Protein AF-A0A7V4Y0H1-F1 (afdb_monomer_lite)

Sequence (166 aa):
MSNVRSAKETAAEVRKILKATFPKTKFKVTTRRGAVYVEWTDGPTWQQVQRIAGSFSGKRFEAMNDCEYYREMQYKGENVLFLTYVLPQRNYSKKFLENIIKTYSERYRVPALKVKENSSGAYIENPNLLRYGNDWLEHWYIQKANETSMEEESDRAELPEVVREY

pLDDT: mean 83.82, std 14.01, range [32.81, 95.88]

Radius of gyration: 18.62 Å; chains: 1; bounding box: 50×36×50 Å

Structure (mmCIF, N/CA/C/O backbone):
data_AF-A0A7V4Y0H1-F1
#
_entry.id   AF-A0A7V4Y0H1-F1
#
loop_
_atom_site.group_PDB
_atom_site.id
_atom_site.type_symbol
_atom_site.label_atom_id
_atom_site.label_alt_id
_atom_site.label_comp_id
_atom_site.label_asym_id
_atom_site.label_entity_id
_atom_site.label_seq_id
_atom_site.pdbx_PDB_ins_code
_atom_site.Cartn_x
_atom_site.Cartn_y
_atom_site.Cartn_z
_atom_site.occupancy
_atom_site.B_iso_or_equiv
_atom_site.auth_seq_id
_atom_site.auth_comp_id
_atom_site.auth_asym_id
_atom_site.auth_atom_id
_atom_site.pdbx_PDB_model_num
ATOM 1 N N . MET A 1 1 ? -19.215 15.049 24.144 1.00 58.06 1 MET A N 1
ATOM 2 C CA . MET A 1 1 ? -18.256 13.965 24.441 1.00 58.06 1 MET A CA 1
ATOM 3 C C . MET A 1 1 ? -17.994 13.227 23.150 1.00 58.06 1 MET A C 1
ATOM 5 O O . MET A 1 1 ? -18.955 12.927 22.453 1.00 58.06 1 MET A O 1
ATOM 9 N N . SER A 1 2 ? -16.731 12.998 22.822 1.00 73.25 2 SER A N 1
ATOM 10 C CA . SER A 1 2 ? -16.344 12.347 21.571 1.00 73.25 2 SER A CA 1
ATOM 11 C C . SER A 1 2 ? -16.438 10.837 21.718 1.00 73.25 2 SER A C 1
ATOM 13 O O . SER A 1 2 ? -16.038 10.274 22.739 1.00 73.25 2 SER A O 1
ATOM 15 N N . ASN A 1 3 ? -17.006 10.182 20.712 1.00 83.19 3 ASN A N 1
ATOM 16 C CA . ASN A 1 3 ? -17.160 8.739 20.698 1.00 83.19 3 ASN A CA 1
ATOM 17 C C . ASN A 1 3 ? -15.803 8.103 20.366 1.00 83.19 3 ASN A C 1
ATOM 19 O O . ASN A 1 3 ? -15.234 8.341 19.299 1.00 83.19 3 ASN A O 1
ATOM 23 N N . VAL A 1 4 ? -15.243 7.334 21.296 1.00 84.38 4 VAL A N 1
ATOM 24 C CA . VAL A 1 4 ? -13.917 6.731 21.130 1.00 84.38 4 VAL A CA 1
ATOM 25 C C . VAL A 1 4 ? -14.054 5.398 20.410 1.00 84.38 4 VAL A C 1
ATOM 27 O O . VAL A 1 4 ? -14.769 4.511 20.867 1.00 84.38 4 VAL A O 1
ATOM 30 N N . ARG A 1 5 ? -13.326 5.233 19.303 1.00 84.88 5 ARG A N 1
ATOM 31 C CA . ARG A 1 5 ? -13.309 3.980 18.538 1.00 84.88 5 ARG A CA 1
ATOM 32 C C . ARG A 1 5 ? -12.041 3.190 18.797 1.00 84.88 5 ARG A C 1
ATOM 34 O O . ARG A 1 5 ? -10.925 3.707 18.707 1.00 84.88 5 ARG A O 1
ATOM 41 N N . SER A 1 6 ? -12.224 1.904 19.078 1.00 88.06 6 SER A N 1
ATOM 42 C CA . SER A 1 6 ? -11.130 0.945 19.204 1.00 88.06 6 SER A CA 1
ATOM 43 C C . SER A 1 6 ? -10.535 0.593 17.838 1.00 88.06 6 SER A C 1
ATOM 45 O O . SER A 1 6 ? -11.222 0.617 16.818 1.00 88.06 6 SER A O 1
ATOM 47 N N . ALA A 1 7 ? -9.277 0.139 17.811 1.00 87.94 7 ALA A N 1
ATOM 48 C CA . ALA A 1 7 ? -8.628 -0.315 16.575 1.00 87.94 7 ALA A CA 1
ATOM 49 C C . ALA A 1 7 ? -9.420 -1.420 15.844 1.00 87.94 7 ALA A C 1
ATOM 51 O O . ALA A 1 7 ? -9.385 -1.509 14.619 1.00 87.94 7 ALA A O 1
ATOM 52 N N . LYS A 1 8 ? -10.158 -2.261 16.583 1.00 89.25 8 LYS A N 1
ATOM 53 C CA . LYS A 1 8 ? -10.991 -3.327 16.009 1.00 89.25 8 LYS A CA 1
ATOM 54 C C . LYS A 1 8 ? -12.203 -2.767 15.263 1.00 89.25 8 LYS A C 1
ATOM 56 O O . LYS A 1 8 ? -12.514 -3.246 14.175 1.00 89.25 8 LYS A O 1
ATOM 61 N N . GLU A 1 9 ? -12.874 -1.770 15.831 1.00 90.06 9 GLU A N 1
ATOM 62 C CA . GLU A 1 9 ? -13.999 -1.098 15.173 1.00 90.06 9 GLU A CA 1
ATOM 63 C C . GLU A 1 9 ? -13.524 -0.299 13.963 1.00 90.06 9 GLU A C 1
ATOM 65 O O . GLU A 1 9 ? -14.107 -0.424 12.887 1.00 90.06 9 GLU A O 1
ATOM 70 N N . THR A 1 10 ? -12.411 0.431 14.100 1.00 90.06 10 THR A N 1
ATOM 71 C CA . THR A 1 10 ? -11.775 1.141 12.983 1.00 90.06 10 THR A CA 1
ATOM 72 C C . THR A 1 10 ? -11.444 0.183 11.843 1.00 90.06 10 THR A C 1
ATOM 74 O O . THR A 1 10 ? -11.796 0.441 10.696 1.00 90.06 10 THR A O 1
ATOM 77 N N . ALA A 1 11 ? -10.836 -0.970 12.141 1.00 91.94 11 ALA A N 1
ATOM 78 C CA . ALA A 1 11 ? -10.523 -1.987 11.140 1.00 91.94 11 ALA A CA 1
ATOM 79 C C . ALA A 1 11 ? -11.772 -2.521 10.416 1.00 91.94 11 ALA A C 1
ATOM 81 O O . ALA A 1 11 ? -11.717 -2.790 9.214 1.00 91.94 11 ALA A O 1
ATOM 82 N N . ALA A 1 12 ? -12.895 -2.681 11.123 1.00 91.75 12 ALA A N 1
ATOM 83 C CA . ALA A 1 12 ? -14.150 -3.132 10.526 1.00 91.75 12 ALA A CA 1
ATOM 84 C C . ALA A 1 12 ? -14.746 -2.082 9.572 1.00 91.75 12 ALA A C 1
ATOM 86 O O . ALA A 1 12 ? -15.148 -2.430 8.459 1.00 91.75 12 ALA A O 1
ATOM 87 N N . GLU A 1 13 ? -14.754 -0.808 9.973 1.00 90.19 13 GLU A N 1
ATOM 88 C CA . GLU A 1 13 ? -15.229 0.308 9.142 1.00 90.19 13 GLU A CA 1
ATOM 89 C C . GLU A 1 13 ? -14.333 0.509 7.909 1.00 90.19 13 GLU A C 1
ATOM 91 O O . GLU A 1 13 ? -14.836 0.528 6.784 1.00 90.19 13 GLU A O 1
ATOM 96 N N . VAL A 1 14 ? -13.006 0.526 8.088 1.00 91.38 14 VAL A N 1
ATOM 97 C CA . VAL A 1 14 ? -12.031 0.622 6.986 1.00 91.38 14 VAL A CA 1
ATOM 98 C C . VAL A 1 14 ? -12.223 -0.520 5.989 1.00 91.38 14 VAL A C 1
ATOM 100 O O . VAL A 1 14 ? -12.295 -0.289 4.784 1.00 91.38 14 VAL A O 1
ATOM 103 N N . ARG A 1 15 ? -12.377 -1.763 6.468 1.00 93.00 15 ARG A N 1
ATOM 104 C CA . ARG A 1 15 ? -12.626 -2.916 5.592 1.00 93.00 15 ARG A CA 1
ATOM 105 C C . ARG A 1 15 ? -13.919 -2.756 4.789 1.00 93.00 15 ARG A C 1
ATOM 107 O O . ARG A 1 15 ? -13.941 -3.122 3.615 1.00 93.00 15 ARG A O 1
ATOM 114 N N . LYS A 1 16 ? -14.989 -2.247 5.408 1.00 92.12 16 LYS A N 1
ATOM 115 C CA . LYS A 1 16 ? -16.282 -2.037 4.742 1.00 92.12 16 LYS A CA 1
ATOM 116 C C . LYS A 1 16 ? -16.161 -1.008 3.620 1.00 92.12 16 LYS A C 1
ATOM 118 O O . LYS A 1 16 ? -16.623 -1.279 2.515 1.00 92.12 16 LYS A O 1
ATOM 123 N N . ILE A 1 17 ? -15.526 0.129 3.896 1.00 91.44 17 ILE A N 1
ATOM 124 C CA . ILE A 1 17 ? -15.373 1.221 2.928 1.00 91.44 17 ILE A CA 1
ATOM 125 C C . ILE A 1 17 ? -14.467 0.790 1.779 1.00 91.44 17 ILE A C 1
ATOM 127 O O . ILE A 1 17 ? -14.876 0.885 0.629 1.00 91.44 17 ILE A O 1
ATOM 131 N N . LEU A 1 18 ? -13.298 0.210 2.066 1.00 92.06 18 LEU A N 1
ATOM 132 C CA . LEU A 1 18 ? -12.381 -0.245 1.016 1.00 92.06 18 LEU A CA 1
ATOM 133 C C . LEU A 1 18 ? -13.005 -1.310 0.112 1.00 92.06 18 LEU A C 1
ATOM 135 O O . LEU A 1 18 ? -12.792 -1.282 -1.094 1.00 92.06 18 LEU A O 1
ATOM 139 N N . LYS A 1 19 ? -13.814 -2.223 0.666 1.00 91.44 19 LYS A N 1
ATOM 140 C CA . LYS A 1 19 ? -14.542 -3.216 -0.135 1.00 91.44 19 LYS A CA 1
ATOM 141 C C . LYS A 1 19 ? -15.631 -2.582 -1.007 1.00 91.44 19 LYS A C 1
ATOM 143 O O . LYS A 1 19 ? -15.904 -3.102 -2.084 1.00 91.44 19 LYS A O 1
ATOM 148 N N . ALA A 1 20 ? -16.267 -1.507 -0.541 1.00 89.62 20 ALA A N 1
ATOM 149 C CA . ALA A 1 20 ? -17.258 -0.777 -1.325 1.00 89.62 20 ALA A CA 1
ATOM 150 C C . ALA A 1 20 ? -16.600 0.027 -2.457 1.00 89.62 20 ALA A C 1
ATOM 152 O O . ALA A 1 20 ? -17.109 0.016 -3.571 1.00 89.62 20 ALA A O 1
ATOM 153 N N . THR A 1 21 ? -15.461 0.672 -2.187 1.00 89.12 21 THR A N 1
ATOM 154 C CA . THR A 1 21 ? -14.732 1.469 -3.183 1.00 89.12 21 THR A CA 1
ATOM 155 C C . THR A 1 21 ? -13.995 0.603 -4.203 1.00 89.12 21 THR A C 1
ATOM 157 O O . THR A 1 21 ? -14.034 0.898 -5.388 1.00 89.12 21 THR A O 1
ATOM 160 N N . PHE A 1 22 ? -13.356 -0.485 -3.765 1.00 90.75 22 PHE A N 1
ATOM 161 C CA . PHE A 1 22 ? -12.525 -1.349 -4.608 1.00 90.75 22 PHE A CA 1
ATOM 162 C C . PHE A 1 22 ? -13.012 -2.808 -4.532 1.00 90.75 22 PHE A C 1
ATOM 164 O O . PHE A 1 22 ? -12.345 -3.670 -3.947 1.00 90.75 22 PHE A O 1
ATOM 171 N N . PRO A 1 23 ? -14.183 -3.133 -5.112 1.00 88.56 23 PRO A N 1
ATOM 172 C CA . PRO A 1 23 ? -14.828 -4.438 -4.936 1.00 88.56 23 PRO A CA 1
ATOM 173 C C . PRO A 1 23 ? -14.036 -5.613 -5.526 1.00 88.56 23 PRO A C 1
ATOM 175 O O . PRO A 1 23 ? -14.231 -6.756 -5.111 1.00 88.56 23 PRO A O 1
ATOM 178 N N . LYS A 1 24 ? -13.139 -5.349 -6.485 1.00 88.56 24 LYS A N 1
ATOM 179 C CA . LYS A 1 24 ? -12.297 -6.365 -7.137 1.00 88.56 24 LYS A CA 1
ATOM 180 C C . LYS A 1 24 ? -11.006 -6.665 -6.372 1.00 88.56 24 LYS A C 1
ATOM 182 O O . LYS A 1 24 ? -10.371 -7.684 -6.635 1.00 88.56 24 LYS A O 1
ATOM 187 N N . THR A 1 25 ? -10.623 -5.816 -5.420 1.00 91.69 25 THR A N 1
ATOM 188 C CA . THR A 1 25 ? -9.375 -5.956 -4.666 1.00 91.69 25 THR A CA 1
ATOM 189 C C . THR A 1 25 ? -9.633 -6.638 -3.331 1.00 91.69 25 THR A C 1
ATOM 191 O O . THR A 1 25 ? -10.502 -6.252 -2.548 1.00 91.69 25 THR A O 1
ATOM 194 N N . LYS A 1 26 ? -8.837 -7.665 -3.031 1.00 92.56 26 LYS A N 1
ATOM 195 C CA . LYS A 1 26 ? -8.906 -8.363 -1.749 1.00 92.56 26 LYS A CA 1
ATOM 196 C C . LYS A 1 26 ? -8.027 -7.659 -0.717 1.00 92.56 26 LYS A C 1
ATOM 198 O O . LYS A 1 26 ? -6.813 -7.838 -0.709 1.00 92.56 26 LYS A O 1
ATOM 203 N N . PHE A 1 27 ? -8.654 -6.927 0.200 1.00 93.69 27 PHE A N 1
ATOM 204 C CA . PHE A 1 27 ? -7.959 -6.332 1.344 1.00 93.69 27 PHE A CA 1
ATOM 205 C C . PHE A 1 27 ? -7.881 -7.294 2.526 1.00 93.69 27 PHE A C 1
ATOM 207 O O . PHE A 1 27 ? -8.882 -7.862 2.974 1.00 93.69 27 PHE A O 1
ATOM 214 N N . LYS A 1 28 ? -6.686 -7.406 3.094 1.00 94.50 28 LYS A N 1
ATOM 215 C CA . LYS A 1 28 ? -6.415 -8.029 4.382 1.00 94.50 28 LYS A CA 1
ATOM 216 C C . LYS A 1 28 ? -6.228 -6.917 5.412 1.00 94.50 28 LYS A C 1
ATOM 218 O O . LYS A 1 28 ? -5.173 -6.305 5.511 1.00 94.50 28 LYS A O 1
ATOM 223 N N . VAL A 1 29 ? -7.279 -6.662 6.189 1.00 94.94 29 VAL A N 1
ATOM 224 C CA . VAL A 1 29 ? -7.245 -5.671 7.276 1.00 94.94 29 VAL A CA 1
ATOM 225 C C . VAL A 1 29 ? -7.020 -6.394 8.596 1.00 94.94 29 VAL A C 1
ATOM 227 O O . VAL A 1 29 ? -7.876 -7.187 8.997 1.00 94.94 29 VAL A O 1
ATOM 230 N N . THR A 1 30 ? -5.894 -6.148 9.259 1.00 93.38 30 THR A N 1
ATOM 231 C CA . THR A 1 30 ? -5.542 -6.773 10.543 1.00 93.38 30 THR A CA 1
ATOM 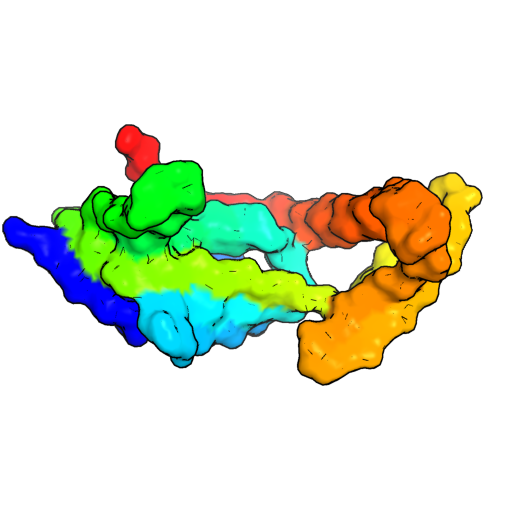232 C C . THR A 1 30 ? -5.213 -5.724 11.594 1.00 93.38 30 THR A C 1
ATOM 234 O O . THR A 1 30 ? -4.892 -4.585 11.270 1.00 93.38 30 THR A O 1
ATOM 237 N N . THR A 1 31 ? -5.311 -6.095 12.868 1.00 92.19 31 THR A N 1
ATOM 238 C CA . THR A 1 31 ? -4.875 -5.248 13.977 1.00 92.19 31 THR A CA 1
ATOM 239 C C . THR A 1 31 ? -3.663 -5.878 14.646 1.00 92.19 31 THR A C 1
ATOM 241 O O . THR A 1 31 ? -3.663 -7.067 14.965 1.00 92.19 31 THR A O 1
ATOM 244 N N . ARG A 1 32 ? -2.607 -5.094 14.867 1.00 88.00 32 ARG A N 1
ATOM 245 C CA . ARG A 1 32 ? -1.392 -5.548 15.556 1.00 88.00 32 ARG A CA 1
ATOM 246 C C . ARG A 1 32 ? -0.830 -4.402 16.384 1.00 88.00 32 ARG A C 1
ATOM 248 O O . ARG A 1 32 ? -0.684 -3.297 15.880 1.00 88.00 32 ARG A O 1
ATOM 255 N N . ARG A 1 33 ? -0.519 -4.670 17.660 1.00 85.56 33 ARG A N 1
ATOM 256 C CA . ARG A 1 33 ? 0.070 -3.687 18.596 1.00 85.56 33 ARG A CA 1
ATOM 257 C C . ARG A 1 33 ? -0.697 -2.349 18.653 1.00 85.56 33 ARG A C 1
ATOM 259 O O . ARG A 1 33 ? -0.093 -1.291 18.728 1.00 85.56 33 ARG A O 1
ATOM 266 N N . GLY A 1 34 ? -2.030 -2.394 18.581 1.00 83.88 34 GLY A N 1
ATOM 267 C CA . GLY A 1 34 ? -2.872 -1.192 18.636 1.00 83.88 34 GLY A CA 1
ATOM 268 C C . GLY A 1 34 ? -2.957 -0.380 17.336 1.00 83.88 34 GLY A C 1
ATOM 269 O O . GLY A 1 34 ? -3.631 0.647 17.331 1.00 83.88 34 GLY A O 1
ATOM 270 N N . ALA A 1 35 ? -2.342 -0.838 16.241 1.00 88.56 35 ALA A N 1
ATOM 271 C CA . ALA A 1 35 ? -2.459 -0.258 14.901 1.00 88.56 35 ALA A CA 1
ATOM 272 C C . ALA A 1 35 ? -3.298 -1.148 13.968 1.00 88.56 35 ALA A C 1
ATOM 274 O O . ALA A 1 35 ? -3.354 -2.371 14.137 1.00 88.56 35 ALA A O 1
ATOM 275 N N . VAL A 1 36 ? -3.931 -0.528 12.976 1.00 93.25 36 VAL A N 1
ATOM 276 C CA . VAL A 1 36 ? -4.660 -1.171 11.880 1.00 93.25 36 VAL A CA 1
ATOM 277 C C . VAL A 1 36 ? -3.751 -1.238 10.655 1.00 93.25 36 VAL A C 1
ATOM 279 O O . VAL A 1 36 ? -3.337 -0.213 10.123 1.00 93.25 36 VAL A O 1
ATOM 282 N N . TYR A 1 37 ? -3.475 -2.445 10.179 1.00 94.12 37 TYR A N 1
ATOM 283 C CA . TYR A 1 37 ? -2.725 -2.699 8.953 1.00 94.12 37 TYR A CA 1
ATOM 284 C C . TYR A 1 37 ? -3.696 -3.047 7.834 1.00 94.12 37 TYR A C 1
ATOM 286 O O . TYR A 1 37 ? -4.552 -3.921 7.999 1.00 94.12 37 TYR A O 1
ATOM 294 N N . VAL A 1 38 ? -3.561 -2.367 6.700 1.00 95.25 38 VAL A N 1
ATOM 295 C CA . VAL A 1 38 ? -4.354 -2.611 5.493 1.00 95.25 38 VAL A CA 1
ATOM 296 C C . VAL A 1 38 ? -3.408 -3.132 4.424 1.00 95.25 38 VAL A C 1
ATOM 298 O O . VAL A 1 38 ? -2.689 -2.357 3.808 1.00 95.25 38 VAL A O 1
ATOM 301 N N . GLU A 1 39 ? -3.400 -4.443 4.213 1.00 94.38 39 GLU A N 1
ATOM 302 C CA . GLU A 1 39 ? -2.541 -5.109 3.232 1.00 94.38 39 GLU A CA 1
ATOM 303 C C . GLU A 1 39 ? -3.355 -5.525 2.001 1.00 94.38 39 GLU A C 1
ATOM 305 O O . GLU A 1 39 ? -4.464 -6.051 2.133 1.00 94.38 39 GLU A O 1
ATOM 310 N N . TRP A 1 40 ? -2.812 -5.334 0.801 1.00 94.62 40 TRP A N 1
ATOM 311 C CA . TRP A 1 40 ? -3.387 -5.869 -0.436 1.00 94.62 40 TRP A CA 1
ATOM 312 C C . TRP A 1 40 ? -2.299 -6.135 -1.480 1.00 94.62 40 TRP A C 1
ATOM 314 O O . TRP A 1 40 ? -1.173 -5.648 -1.357 1.00 94.62 40 TRP A O 1
ATOM 324 N N . THR A 1 41 ? -2.641 -6.933 -2.490 1.00 93.06 41 THR A N 1
ATOM 325 C CA . THR A 1 41 ? -1.747 -7.291 -3.596 1.00 93.06 41 THR A CA 1
ATOM 326 C C . THR A 1 41 ? -2.369 -6.838 -4.908 1.00 93.06 41 THR A C 1
ATOM 328 O O . THR A 1 41 ? -3.507 -7.216 -5.186 1.00 93.06 41 THR A O 1
ATOM 331 N N . ASP A 1 42 ? -1.615 -6.063 -5.693 1.00 90.44 42 ASP A N 1
ATOM 332 C CA . ASP A 1 42 ? -2.040 -5.458 -6.968 1.00 90.44 42 ASP A CA 1
ATOM 333 C C . ASP A 1 42 ? -3.322 -4.594 -6.859 1.00 90.44 42 ASP A C 1
ATOM 335 O O . ASP A 1 42 ? -3.887 -4.414 -5.784 1.00 90.44 42 ASP A O 1
ATOM 339 N N . GLY A 1 43 ? -3.788 -3.985 -7.953 1.00 88.81 43 GLY A N 1
ATOM 340 C CA . GLY A 1 43 ? -4.988 -3.127 -7.942 1.00 88.81 43 GLY A CA 1
ATOM 341 C C . GLY A 1 43 ? -4.690 -1.684 -7.510 1.00 88.81 43 GLY A C 1
ATOM 342 O O . GLY A 1 43 ? -3.674 -1.153 -7.957 1.00 88.81 43 GLY A O 1
ATOM 343 N N . PRO A 1 44 ? -5.509 -1.030 -6.661 1.00 92.31 44 PRO A N 1
ATOM 344 C CA . PRO A 1 44 ? -5.411 0.404 -6.411 1.00 92.31 44 PRO A CA 1
ATOM 345 C C . PRO A 1 44 ? -4.042 0.796 -5.863 1.00 92.31 44 PRO A C 1
ATOM 347 O O . PRO A 1 44 ? -3.381 0.042 -5.136 1.00 92.31 44 PRO A O 1
ATOM 350 N N . THR A 1 45 ? -3.623 2.007 -6.214 1.00 91.62 45 THR A N 1
ATOM 351 C CA . THR A 1 45 ? -2.350 2.560 -5.759 1.00 91.62 45 THR A CA 1
ATOM 352 C C . THR A 1 45 ? -2.343 2.787 -4.257 1.00 91.62 45 THR A C 1
ATOM 354 O O . THR A 1 45 ? -3.380 2.972 -3.612 1.00 91.62 45 THR A O 1
ATOM 357 N N . TRP A 1 46 ? -1.136 2.825 -3.691 1.00 91.44 46 TRP A N 1
ATOM 358 C CA . TRP A 1 46 ? -0.969 3.164 -2.285 1.00 91.44 46 TRP A CA 1
ATOM 359 C C . TRP A 1 46 ? -1.578 4.534 -1.966 1.00 91.44 46 TRP A C 1
ATOM 361 O O . TRP A 1 46 ? -2.264 4.656 -0.957 1.00 91.44 46 TRP A O 1
ATOM 371 N N . GLN A 1 47 ? -1.425 5.534 -2.848 1.00 87.81 47 GLN A N 1
ATOM 372 C CA . GLN A 1 47 ? -2.004 6.863 -2.630 1.00 87.81 47 GLN A CA 1
ATOM 373 C C . GLN A 1 47 ? -3.540 6.841 -2.584 1.00 87.81 47 GLN A C 1
ATOM 375 O O . GLN A 1 47 ? -4.126 7.509 -1.732 1.00 87.81 47 GLN A O 1
ATOM 380 N N . GLN A 1 48 ? -4.199 6.074 -3.463 1.00 89.38 48 GLN A N 1
ATOM 381 C CA . GLN A 1 48 ? -5.663 5.949 -3.467 1.00 89.38 48 GLN A CA 1
ATOM 382 C C . GLN A 1 48 ? -6.178 5.338 -2.159 1.00 89.38 48 GLN A C 1
ATOM 384 O O . GLN A 1 48 ? -7.097 5.875 -1.541 1.00 89.38 48 GLN A O 1
ATOM 389 N N . VAL A 1 49 ? -5.550 4.255 -1.696 1.00 90.94 49 VAL A N 1
ATOM 390 C CA . VAL A 1 49 ? -5.935 3.612 -0.432 1.00 90.94 49 VAL A CA 1
ATOM 391 C C . VAL A 1 49 ? -5.575 4.486 0.768 1.00 90.94 49 VAL A C 1
ATOM 393 O O . VAL A 1 49 ? -6.386 4.602 1.680 1.00 90.94 49 VAL A O 1
ATOM 396 N N . GLN A 1 50 ? -4.415 5.150 0.773 1.00 90.69 50 GLN A N 1
ATOM 397 C CA . GLN A 1 50 ? -4.001 6.059 1.847 1.00 90.69 50 GLN A CA 1
ATOM 398 C C . GLN A 1 50 ? -4.963 7.235 2.008 1.00 90.69 50 GLN A C 1
ATOM 400 O O . GLN A 1 50 ? -5.258 7.612 3.139 1.00 90.69 50 GLN A O 1
ATOM 405 N N . ARG A 1 51 ? -5.482 7.795 0.911 1.00 87.56 51 ARG A N 1
ATOM 406 C CA . ARG A 1 51 ? -6.458 8.891 0.966 1.00 87.56 51 ARG A CA 1
ATOM 407 C C . ARG A 1 51 ? -7.731 8.489 1.718 1.00 87.56 51 ARG A C 1
ATOM 409 O O . ARG A 1 51 ? -8.260 9.292 2.473 1.00 87.56 51 ARG A O 1
ATOM 416 N N . ILE A 1 52 ? -8.189 7.250 1.538 1.00 89.00 52 ILE A N 1
ATOM 417 C CA . ILE A 1 52 ? -9.430 6.741 2.142 1.00 89.00 52 ILE A CA 1
ATOM 418 C C . ILE A 1 52 ? -9.175 6.164 3.535 1.00 89.00 52 ILE A C 1
ATOM 420 O O . ILE A 1 52 ? -9.859 6.496 4.490 1.00 89.00 52 ILE A O 1
ATOM 424 N N . ALA A 1 53 ? -8.202 5.267 3.675 1.00 88.00 53 ALA A N 1
ATOM 425 C CA . ALA A 1 53 ? -7.932 4.582 4.935 1.00 88.00 53 ALA A CA 1
ATOM 426 C C . ALA A 1 53 ? -7.227 5.503 5.945 1.00 88.00 53 ALA A C 1
ATOM 428 O O . ALA A 1 53 ? -7.461 5.398 7.147 1.00 88.00 53 ALA A O 1
ATOM 429 N N . GLY A 1 54 ? -6.392 6.430 5.466 1.00 84.94 54 GLY A N 1
ATOM 430 C CA . GLY A 1 54 ? -5.673 7.388 6.303 1.00 84.94 54 GLY A CA 1
ATOM 431 C C . GLY A 1 54 ? -6.592 8.369 7.028 1.00 84.94 54 GLY A C 1
ATOM 432 O O . GLY A 1 54 ? -6.246 8.799 8.126 1.00 84.94 54 GLY A O 1
ATOM 433 N N . SER A 1 55 ? -7.791 8.645 6.498 1.00 84.88 55 SER A N 1
ATOM 434 C CA . SER A 1 55 ? -8.790 9.480 7.179 1.00 84.88 55 SER A CA 1
ATOM 435 C C . SER A 1 55 ? -9.351 8.834 8.450 1.00 84.88 55 SER A C 1
ATOM 437 O O . SER A 1 55 ? -10.057 9.487 9.199 1.00 84.88 55 SER A O 1
ATOM 439 N N . PHE A 1 56 ? -9.055 7.558 8.709 1.00 84.81 56 PHE A N 1
ATOM 440 C CA . PHE A 1 56 ? -9.427 6.856 9.941 1.00 84.81 56 PHE A CA 1
ATOM 441 C C . PHE A 1 56 ? -8.286 6.819 10.971 1.00 84.81 56 PHE A C 1
ATOM 443 O O . PHE A 1 56 ? -8.443 6.240 12.047 1.00 84.81 56 PHE A O 1
ATOM 450 N N . SER A 1 57 ? -7.124 7.408 10.661 1.00 85.62 57 SER A N 1
ATOM 451 C CA . SER A 1 57 ? -5.980 7.484 11.575 1.00 85.62 57 SER A CA 1
ATOM 452 C C . SER A 1 57 ? -6.112 8.705 12.481 1.00 85.62 57 SER A C 1
ATOM 454 O O . SER A 1 57 ? -5.723 9.810 12.111 1.00 85.62 57 SER A O 1
ATOM 456 N N . GLY A 1 58 ? -6.657 8.519 13.684 1.00 84.06 58 GLY A N 1
ATOM 457 C CA . GLY A 1 58 ? -6.766 9.601 14.670 1.00 84.06 58 GLY A CA 1
ATOM 458 C C . GLY A 1 58 ? -5.493 9.823 15.486 1.00 84.06 58 GLY A C 1
ATOM 459 O O . GLY A 1 58 ? -5.448 10.774 16.261 1.00 84.06 58 GLY A O 1
ATOM 460 N N . LYS A 1 59 ? -4.456 8.992 15.297 1.00 84.00 59 LYS A N 1
ATOM 461 C CA . LYS A 1 59 ? -3.108 9.194 15.845 1.00 84.00 59 LYS A CA 1
ATOM 462 C C . LYS A 1 59 ? -2.119 9.649 14.776 1.00 84.00 59 LYS A C 1
ATOM 464 O O . LYS A 1 59 ? -2.132 9.139 13.651 1.00 84.00 59 LYS A O 1
ATOM 469 N N . ARG A 1 60 ? -1.212 10.550 15.160 1.00 82.62 60 ARG A N 1
ATOM 470 C CA . ARG A 1 60 ? -0.022 10.923 14.386 1.00 82.62 60 ARG A CA 1
ATOM 471 C C . ARG A 1 60 ? 1.162 11.132 15.326 1.00 82.62 60 ARG A C 1
ATOM 473 O O . ARG A 1 60 ? 1.058 11.897 16.275 1.00 82.62 60 ARG A O 1
ATOM 480 N N . PHE A 1 61 ? 2.289 10.505 15.013 1.00 83.38 61 PHE A N 1
ATOM 481 C CA . PHE A 1 61 ? 3.555 10.736 15.701 1.00 83.38 61 PHE A CA 1
ATOM 482 C C . PHE A 1 61 ? 4.378 11.786 14.946 1.00 83.38 61 PHE A C 1
ATOM 484 O O . PHE A 1 61 ? 4.444 11.757 13.714 1.00 83.38 61 PHE A O 1
ATOM 491 N N . GLU A 1 62 ? 4.982 12.718 15.674 1.00 84.06 62 GLU A N 1
ATOM 492 C CA . GLU A 1 62 ? 5.880 13.741 15.144 1.00 84.06 62 GLU A CA 1
ATOM 493 C C . GLU A 1 62 ? 7.256 13.548 15.786 1.00 84.06 62 GLU A C 1
ATOM 495 O O . GLU A 1 62 ? 7.411 13.660 17.000 1.00 84.06 62 GLU A O 1
ATOM 500 N N . ALA A 1 63 ? 8.238 13.184 14.960 1.00 86.88 63 ALA A N 1
ATOM 501 C CA . ALA A 1 63 ? 9.532 12.716 15.441 1.00 86.88 63 ALA A CA 1
ATOM 502 C C . ALA A 1 63 ? 10.455 13.846 15.921 1.00 86.88 63 ALA A C 1
ATOM 504 O O . ALA A 1 63 ? 11.352 13.569 16.710 1.00 86.88 63 ALA A O 1
ATOM 505 N N . MET A 1 64 ? 10.269 15.091 15.460 1.00 91.00 64 MET A N 1
ATOM 506 C CA . MET A 1 64 ? 11.124 16.214 15.864 1.00 91.00 64 MET A CA 1
ATOM 507 C C . MET A 1 64 ? 10.917 16.573 17.336 1.00 91.00 64 MET A C 1
ATOM 509 O O . MET A 1 64 ? 11.884 16.821 18.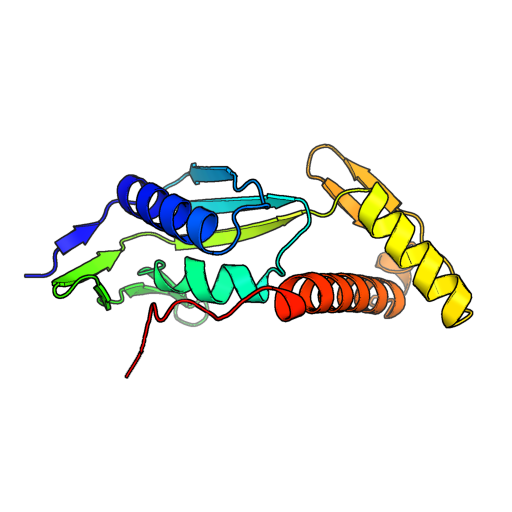047 1.00 91.00 64 MET A O 1
ATOM 513 N N . ASN A 1 65 ? 9.663 16.586 17.788 1.00 89.88 65 ASN A N 1
ATOM 514 C CA . ASN A 1 65 ? 9.292 16.948 19.155 1.00 89.88 65 ASN A CA 1
ATOM 515 C C . ASN A 1 65 ? 8.978 15.734 20.044 1.00 89.88 65 ASN A C 1
ATOM 517 O O . ASN A 1 65 ? 8.556 15.926 21.181 1.00 89.88 65 ASN A O 1
ATOM 521 N N . ASP A 1 66 ? 9.136 14.508 19.534 1.00 89.00 66 ASP A N 1
ATOM 522 C CA . ASP A 1 66 ? 8.791 13.256 20.229 1.00 89.00 66 ASP A CA 1
ATOM 523 C C . ASP A 1 66 ? 7.362 13.272 20.819 1.00 89.00 66 ASP A C 1
ATOM 525 O O . ASP A 1 66 ? 7.112 12.901 21.965 1.00 89.00 66 ASP A O 1
ATOM 529 N N . CYS A 1 67 ? 6.403 13.775 20.033 1.00 86.06 67 CYS A N 1
ATOM 530 C CA . CYS A 1 67 ? 5.023 14.001 20.470 1.00 86.06 67 CYS A CA 1
ATOM 531 C C . CYS A 1 67 ? 4.016 13.151 19.681 1.00 86.06 67 CYS A C 1
ATOM 533 O O . CYS A 1 67 ? 4.082 13.041 18.452 1.00 86.06 67 CYS A O 1
ATOM 535 N N . GLU A 1 68 ? 3.025 12.591 20.386 1.00 84.81 68 GLU A N 1
ATOM 536 C CA . GLU A 1 68 ? 1.864 11.925 19.784 1.00 84.81 68 GLU A CA 1
ATOM 537 C C . GLU A 1 68 ? 0.648 12.860 19.802 1.00 84.81 68 GLU A C 1
ATOM 539 O O . GLU A 1 68 ? 0.195 13.311 20.854 1.00 84.81 68 GLU A O 1
ATOM 544 N N . TYR A 1 69 ? 0.106 13.132 18.618 1.00 84.44 69 TYR A N 1
ATOM 545 C CA . TYR A 1 69 ? -1.066 13.973 18.417 1.00 84.44 69 TYR A CA 1
ATOM 546 C C . TYR A 1 69 ? -2.312 13.131 18.175 1.00 84.44 69 TYR A C 1
ATOM 548 O O . TYR A 1 69 ? -2.270 12.085 17.517 1.00 84.44 69 TYR A O 1
ATOM 556 N N . TYR A 1 70 ? -3.432 13.658 18.659 1.00 85.69 70 TYR A N 1
ATOM 557 C CA . TYR A 1 70 ? -4.755 13.068 18.551 1.00 85.69 70 TYR A CA 1
ATOM 558 C C . TYR A 1 70 ? -5.672 13.999 17.766 1.00 85.69 70 TYR A C 1
ATOM 560 O O . TYR A 1 70 ? -5.680 15.206 18.006 1.00 85.69 70 TYR A O 1
ATOM 568 N N . ARG A 1 71 ? -6.443 13.445 16.829 1.00 82.38 71 ARG A N 1
ATOM 569 C CA . ARG A 1 71 ? -7.418 14.199 16.036 1.00 82.38 71 ARG A CA 1
ATOM 570 C C . ARG A 1 71 ? -8.816 13.623 16.230 1.00 82.38 71 ARG A C 1
ATOM 572 O O . ARG A 1 71 ? -9.054 12.456 15.924 1.00 82.38 71 ARG A O 1
ATOM 579 N N . GLU A 1 72 ? -9.735 14.470 16.680 1.00 83.12 72 GLU A N 1
ATOM 580 C CA . GLU A 1 72 ? -11.171 14.208 16.595 1.00 83.12 72 GLU A CA 1
ATOM 581 C C . GLU A 1 72 ? -11.685 14.547 15.197 1.00 83.12 72 GLU A C 1
ATOM 583 O O . GLU A 1 72 ? -11.244 15.515 14.577 1.00 83.12 72 GLU A O 1
ATOM 588 N N . MET A 1 73 ? -12.606 13.739 14.687 1.00 82.25 73 MET A N 1
ATOM 589 C CA . MET A 1 73 ? -13.127 13.864 13.332 1.00 82.25 73 MET A CA 1
ATOM 590 C C . MET A 1 73 ? -14.639 13.692 13.341 1.00 82.25 73 MET A C 1
ATOM 592 O O . MET A 1 73 ? -15.172 12.871 14.085 1.00 82.25 73 MET A O 1
ATOM 596 N N . GLN A 1 74 ? -15.334 14.418 12.475 1.00 83.62 74 GLN A N 1
ATOM 597 C CA . GLN A 1 74 ? -16.751 14.177 12.228 1.00 83.62 74 GLN A CA 1
ATOM 598 C C . GLN A 1 74 ? -16.918 12.915 11.376 1.00 83.62 74 GLN A C 1
ATOM 600 O O . GLN A 1 74 ? -16.444 12.846 10.243 1.00 83.62 74 GLN A O 1
ATOM 605 N N . TYR A 1 75 ? -17.604 11.906 11.909 1.00 82.38 75 TYR A N 1
ATOM 606 C CA . TYR A 1 75 ? -17.912 10.666 11.202 1.00 82.38 75 TYR A CA 1
ATOM 607 C C . TYR A 1 75 ? -19.358 10.256 11.470 1.00 82.38 75 TYR A C 1
ATOM 609 O O . TYR A 1 75 ? -19.756 10.069 12.615 1.00 82.38 75 TYR A O 1
ATOM 617 N N . LYS A 1 76 ? -20.156 10.113 10.401 1.00 83.25 76 LYS A N 1
ATOM 618 C CA . LYS A 1 76 ? -21.598 9.789 10.472 1.00 83.25 76 LYS A CA 1
ATOM 619 C C . LYS A 1 76 ? -22.402 10.744 11.383 1.00 83.25 76 LYS A C 1
ATOM 621 O O . LYS A 1 76 ? -23.353 10.319 12.027 1.00 83.25 76 LYS A O 1
ATOM 626 N N . GLY A 1 77 ? -22.030 12.028 11.413 1.00 83.44 77 GLY A N 1
ATOM 627 C CA . GLY A 1 77 ? -22.702 13.063 12.214 1.00 83.44 77 GLY A CA 1
ATOM 628 C C . GLY A 1 77 ? -22.289 13.108 13.689 1.00 83.44 77 GLY A C 1
ATOM 629 O O . GLY A 1 77 ? -22.880 13.860 14.459 1.00 83.44 77 GLY A O 1
ATOM 630 N N . GLU A 1 78 ? -21.285 12.324 14.090 1.00 84.00 78 GLU A N 1
ATOM 631 C CA . GLU A 1 78 ? -20.740 12.311 15.447 1.00 84.00 78 GLU A CA 1
ATOM 632 C C . GLU A 1 78 ? -19.272 12.752 15.457 1.00 84.00 78 GLU A C 1
ATOM 634 O O . GLU A 1 78 ? -18.508 12.424 14.549 1.00 84.00 78 GLU A O 1
ATOM 639 N N . ASN A 1 79 ? -18.845 13.426 16.531 1.00 84.19 79 ASN A N 1
ATOM 640 C CA . ASN A 1 79 ? -17.420 13.595 16.821 1.00 84.19 79 ASN A CA 1
ATOM 641 C C . ASN A 1 79 ? -16.844 12.253 17.282 1.00 84.19 79 ASN A C 1
ATOM 643 O O . ASN A 1 79 ? -17.235 11.724 18.326 1.00 84.19 79 ASN A O 1
ATOM 647 N N . VAL A 1 80 ? -15.905 11.716 16.511 1.00 84.44 80 VAL A N 1
ATOM 648 C CA . VAL A 1 80 ? -15.252 10.431 16.744 1.00 84.44 80 VAL A CA 1
ATOM 649 C C . VAL A 1 80 ? -13.753 10.628 16.933 1.00 84.44 80 VAL A C 1
ATOM 651 O O . VAL A 1 80 ? -13.104 11.338 16.168 1.00 84.44 80 VAL A O 1
ATOM 654 N N . LEU A 1 81 ? -13.190 9.944 17.927 1.00 83.44 81 LEU A N 1
ATOM 655 C CA . LEU A 1 81 ? -11.749 9.853 18.134 1.00 83.44 81 LEU A CA 1
ATOM 656 C C . LEU A 1 81 ? -11.270 8.430 17.824 1.00 83.44 81 LEU A C 1
ATOM 658 O O . LEU A 1 81 ? -11.550 7.486 18.568 1.00 83.44 81 LEU A O 1
ATOM 662 N N . PHE A 1 82 ? -10.526 8.269 16.729 1.00 82.31 82 PHE A N 1
ATOM 663 C CA . PHE A 1 82 ? -9.899 6.996 16.368 1.00 82.31 82 PHE A CA 1
ATOM 664 C C . PHE A 1 82 ? -8.524 6.869 17.045 1.00 82.31 82 PHE A C 1
ATOM 666 O O . PHE A 1 82 ? -7.530 7.394 16.554 1.00 82.31 82 PHE A O 1
ATOM 673 N N . LEU A 1 83 ? -8.419 6.137 18.158 1.00 81.06 83 LEU A N 1
ATOM 674 C CA . LEU A 1 83 ? -7.165 6.006 18.929 1.00 81.06 83 LEU A CA 1
ATOM 675 C C . LEU A 1 83 ? -6.152 5.023 18.304 1.00 81.06 83 LEU A C 1
ATOM 677 O O . LEU A 1 83 ? -5.515 4.238 19.006 1.00 81.06 83 LEU A O 1
ATOM 681 N N . THR A 1 84 ? -6.007 5.018 16.981 1.00 86.62 84 THR A N 1
ATOM 682 C CA . THR A 1 84 ? -5.168 4.053 16.264 1.00 86.62 84 THR A CA 1
ATOM 683 C C . THR A 1 84 ? -4.474 4.677 15.056 1.00 86.62 84 THR A C 1
ATOM 685 O O . THR A 1 84 ? -4.896 5.713 14.543 1.00 86.62 84 THR A O 1
ATOM 688 N N . TYR A 1 85 ? -3.410 4.011 14.610 1.00 88.00 85 TYR A N 1
ATOM 689 C CA . TYR A 1 85 ? -2.762 4.260 13.328 1.00 88.00 85 TYR A CA 1
ATOM 690 C C . TYR A 1 85 ? -3.406 3.388 12.258 1.00 88.00 85 TYR A C 1
ATOM 692 O O . TYR A 1 85 ? -3.627 2.200 12.498 1.00 88.00 85 TYR A O 1
ATOM 700 N N . VAL A 1 86 ? -3.645 3.941 11.073 1.00 90.12 86 VAL A N 1
ATOM 701 C CA . VAL A 1 86 ? -4.020 3.149 9.896 1.00 90.12 86 VAL A CA 1
ATOM 702 C C . VAL A 1 86 ? -2.855 3.151 8.917 1.00 90.12 86 VAL A C 1
ATOM 704 O O . VAL A 1 86 ? -2.436 4.208 8.453 1.00 90.12 86 VAL A O 1
ATOM 707 N N . LEU A 1 87 ? -2.315 1.964 8.640 1.00 91.88 87 LEU A N 1
ATOM 708 C CA . LEU A 1 87 ? -1.078 1.758 7.889 1.00 91.88 87 LEU A CA 1
ATOM 709 C C . LEU A 1 87 ? -1.352 0.913 6.635 1.00 91.88 87 LEU A C 1
ATOM 711 O O . LEU A 1 87 ? -1.397 -0.321 6.714 1.00 91.88 87 LEU A O 1
ATOM 715 N N . PRO A 1 88 ? -1.557 1.552 5.473 1.00 93.31 88 PRO A N 1
ATOM 716 C CA . PRO A 1 88 ? -1.679 0.869 4.195 1.00 93.31 88 PRO A CA 1
ATOM 717 C C . PRO A 1 88 ? -0.338 0.307 3.726 1.00 93.31 88 PRO A C 1
ATOM 719 O O . PRO A 1 88 ? 0.682 0.997 3.733 1.00 93.31 88 PRO A O 1
ATOM 722 N N . GLN A 1 89 ? -0.351 -0.943 3.279 1.00 92.19 89 GLN A N 1
ATOM 723 C CA . GLN A 1 89 ? 0.793 -1.657 2.730 1.00 92.19 89 GLN A CA 1
ATOM 724 C C . GLN A 1 89 ? 0.377 -2.347 1.433 1.00 92.19 89 GLN A C 1
ATOM 726 O O . GLN A 1 89 ? -0.399 -3.305 1.428 1.00 92.19 89 GLN A O 1
ATOM 731 N N . ARG A 1 90 ? 0.903 -1.839 0.321 1.00 92.31 90 ARG A N 1
ATOM 732 C CA . ARG A 1 90 ? 0.682 -2.417 -1.000 1.00 92.31 90 ARG A CA 1
ATOM 733 C C . ARG A 1 90 ? 1.826 -3.362 -1.330 1.00 92.31 90 ARG A C 1
ATOM 735 O O . ARG A 1 90 ? 2.978 -2.942 -1.324 1.00 92.31 90 ARG A O 1
ATOM 742 N N . ASN A 1 91 ? 1.488 -4.595 -1.679 1.00 92.44 91 ASN A N 1
ATOM 743 C CA . ASN A 1 91 ? 2.418 -5.553 -2.260 1.00 92.44 91 ASN A CA 1
ATOM 744 C C . ASN A 1 91 ? 2.143 -5.690 -3.760 1.00 92.44 91 ASN A C 1
ATOM 746 O O . ASN A 1 91 ? 1.012 -5.503 -4.215 1.00 92.44 91 ASN A O 1
ATOM 750 N N . TYR A 1 92 ? 3.168 -6.061 -4.517 1.00 91.81 92 TYR A N 1
ATOM 751 C CA . TYR A 1 92 ? 3.030 -6.395 -5.930 1.00 91.81 92 TYR A CA 1
ATOM 752 C C . TYR A 1 92 ? 3.149 -7.900 -6.128 1.00 91.81 92 TYR A C 1
ATOM 754 O O . TYR A 1 92 ? 3.949 -8.557 -5.453 1.00 91.81 92 TYR A O 1
ATOM 762 N N . SER A 1 93 ? 2.372 -8.452 -7.059 1.00 93.12 93 SER A N 1
ATOM 763 C CA . SER A 1 93 ? 2.622 -9.805 -7.541 1.00 93.12 93 SER A CA 1
ATOM 764 C C . SER A 1 93 ? 3.804 -9.822 -8.502 1.00 93.12 93 SER A C 1
ATOM 766 O O . SER A 1 93 ? 4.055 -8.877 -9.257 1.00 93.12 93 SER A O 1
ATOM 768 N N . LYS A 1 94 ? 4.523 -10.947 -8.512 1.00 94.69 94 LYS A N 1
ATOM 769 C CA . LYS A 1 94 ? 5.650 -11.154 -9.423 1.00 94.69 94 LYS A CA 1
ATOM 770 C C . LYS A 1 94 ? 5.230 -10.989 -10.885 1.00 94.69 94 LYS A C 1
ATOM 772 O O . LYS A 1 94 ? 5.866 -10.247 -11.625 1.00 94.69 94 LYS A O 1
ATOM 777 N N . LYS A 1 95 ? 4.110 -11.615 -11.264 1.00 94.44 95 LYS A N 1
ATOM 778 C CA . LYS A 1 95 ? 3.562 -11.563 -12.626 1.00 94.44 95 LYS A CA 1
ATOM 779 C C . LYS A 1 95 ? 3.264 -10.130 -13.075 1.00 94.44 95 LYS A C 1
ATOM 781 O O . LYS A 1 95 ? 3.534 -9.786 -14.223 1.00 94.44 95 LYS A O 1
ATOM 786 N N . PHE A 1 96 ? 2.704 -9.304 -12.190 1.00 93.94 96 PHE A N 1
ATOM 787 C CA . PHE A 1 96 ? 2.407 -7.911 -12.503 1.00 93.94 96 PHE A CA 1
ATOM 788 C C . PHE A 1 96 ? 3.688 -7.114 -12.777 1.00 93.94 96 PHE A C 1
ATOM 790 O O . PHE A 1 96 ? 3.800 -6.490 -13.832 1.00 93.94 96 PHE A O 1
ATOM 797 N N . LEU A 1 97 ? 4.690 -7.203 -11.895 1.00 94.88 97 LEU A N 1
ATOM 798 C CA . LEU A 1 97 ? 5.971 -6.513 -12.093 1.00 94.88 97 LEU A CA 1
ATOM 799 C C . LEU A 1 97 ? 6.713 -6.996 -13.344 1.00 94.88 97 LEU A C 1
ATOM 801 O O . LEU A 1 97 ? 7.256 -6.176 -14.080 1.00 94.88 97 LEU A O 1
ATOM 805 N N . GLU A 1 98 ? 6.710 -8.302 -13.619 1.00 95.88 98 GLU A N 1
ATOM 806 C CA . GLU A 1 98 ? 7.309 -8.859 -14.838 1.00 95.88 98 GLU A CA 1
ATOM 807 C C . GLU A 1 98 ? 6.634 -8.306 -16.097 1.00 95.88 98 GLU A C 1
ATOM 809 O O . GLU A 1 98 ? 7.317 -7.957 -17.060 1.00 95.88 98 GLU A O 1
ATOM 814 N N . ASN A 1 99 ? 5.304 -8.161 -16.082 1.00 95.81 99 ASN A N 1
ATOM 815 C CA . ASN A 1 99 ? 4.567 -7.575 -17.196 1.00 95.81 99 ASN A CA 1
ATOM 816 C C . ASN A 1 99 ? 4.893 -6.086 -17.392 1.00 95.81 99 ASN A C 1
ATOM 818 O O . ASN A 1 99 ? 5.087 -5.652 -18.529 1.00 95.81 99 ASN A O 1
ATOM 822 N N . ILE A 1 100 ? 4.995 -5.315 -16.303 1.00 95.38 100 ILE A N 1
ATOM 823 C CA . ILE A 1 100 ? 5.414 -3.906 -16.348 1.00 95.38 100 ILE A CA 1
ATOM 824 C C . ILE A 1 100 ? 6.826 -3.799 -16.927 1.00 95.38 100 ILE A C 1
ATOM 826 O O . ILE A 1 100 ? 7.040 -3.080 -17.901 1.00 95.38 100 ILE A O 1
ATOM 830 N N . ILE A 1 101 ? 7.787 -4.558 -16.399 1.00 94.56 101 ILE A N 1
ATOM 831 C CA . ILE A 1 101 ? 9.168 -4.507 -16.886 1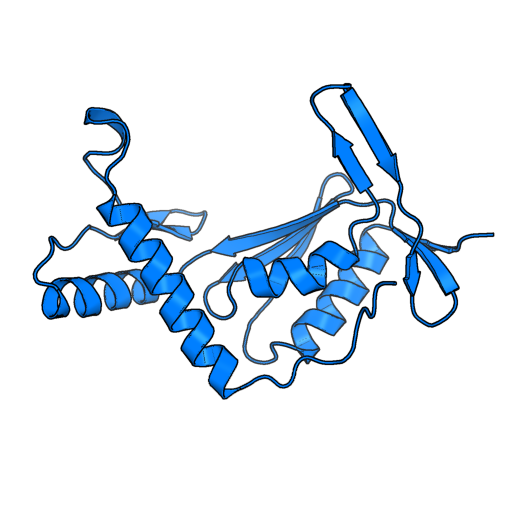.00 94.56 101 ILE A CA 1
ATOM 832 C C . ILE A 1 101 ? 9.229 -4.883 -18.361 1.00 94.56 101 ILE A C 1
ATOM 834 O O . ILE A 1 101 ? 9.830 -4.150 -19.143 1.00 94.56 101 ILE A O 1
ATOM 838 N N . LYS A 1 102 ? 8.573 -5.971 -18.774 1.00 95.75 102 LYS A N 1
ATOM 839 C CA . LYS A 1 102 ? 8.540 -6.384 -20.180 1.00 95.75 102 LYS A CA 1
ATOM 840 C C . LYS A 1 102 ? 7.975 -5.276 -21.075 1.00 95.75 102 LYS A C 1
ATOM 842 O O . LYS A 1 102 ? 8.640 -4.839 -22.007 1.00 95.75 102 LYS A O 1
ATOM 847 N N . THR A 1 103 ? 6.791 -4.768 -20.742 1.00 95.38 103 THR A N 1
ATOM 848 C CA . THR A 1 103 ? 6.082 -3.763 -21.550 1.00 95.38 103 THR A CA 1
ATOM 849 C C . THR A 1 103 ? 6.894 -2.479 -21.709 1.00 95.38 103 THR A C 1
ATOM 851 O O . THR A 1 103 ? 7.026 -1.946 -22.812 1.00 95.38 103 THR A O 1
ATOM 854 N N . TYR A 1 104 ? 7.444 -1.962 -20.609 1.00 94.44 104 TYR A N 1
ATOM 855 C CA . TYR A 1 104 ? 8.118 -0.667 -20.607 1.00 94.44 104 TYR A CA 1
ATOM 856 C C . TYR A 1 104 ? 9.585 -0.759 -21.057 1.00 94.44 104 TYR A C 1
ATOM 858 O O . TYR A 1 104 ? 10.063 0.177 -21.700 1.00 94.44 104 TYR A O 1
ATOM 866 N N . SER A 1 105 ? 10.278 -1.882 -20.822 1.00 93.44 105 SER A N 1
ATOM 867 C CA . SER A 1 105 ? 11.623 -2.110 -21.380 1.00 93.44 105 SER A CA 1
ATOM 868 C C . SER A 1 105 ? 11.598 -2.164 -22.905 1.00 93.44 105 SER A C 1
ATOM 870 O O . SER A 1 105 ? 12.385 -1.473 -23.549 1.00 93.44 105 SER A O 1
ATOM 872 N N . GLU A 1 106 ? 10.649 -2.899 -23.493 1.00 94.38 106 GLU A N 1
ATOM 873 C CA . GLU A 1 106 ? 10.481 -3.004 -24.946 1.00 94.38 106 GLU A CA 1
ATOM 874 C C . GLU A 1 106 ? 10.080 -1.654 -25.561 1.00 94.38 106 GLU A C 1
ATOM 876 O O . GLU A 1 106 ? 10.671 -1.214 -26.550 1.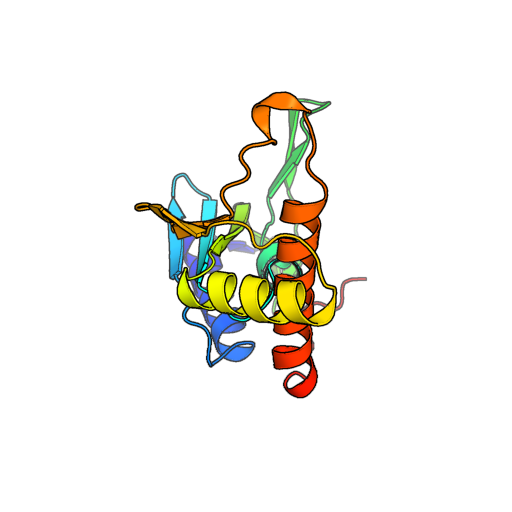00 94.38 106 GLU A O 1
ATOM 881 N N . ARG A 1 107 ? 9.118 -0.953 -24.944 1.00 94.75 107 ARG A N 1
ATOM 882 C CA . ARG A 1 107 ? 8.605 0.332 -25.443 1.00 94.75 107 ARG A CA 1
ATOM 883 C C . ARG A 1 107 ? 9.652 1.445 -25.424 1.00 94.75 107 ARG A C 1
ATOM 885 O O . ARG A 1 107 ? 9.754 2.192 -26.393 1.00 94.75 107 ARG A O 1
ATOM 892 N N . TYR A 1 108 ? 10.399 1.576 -24.329 1.00 92.75 108 TYR A N 1
ATOM 893 C CA . TYR A 1 108 ? 11.347 2.679 -24.128 1.00 92.75 108 TYR A CA 1
ATOM 894 C C . TYR A 1 108 ? 12.805 2.283 -24.391 1.00 92.75 108 TYR A C 1
ATOM 896 O O . TYR A 1 108 ? 13.691 3.125 -24.267 1.00 92.75 108 TYR A O 1
ATOM 904 N N . ARG A 1 109 ? 13.057 1.026 -24.787 1.00 92.06 109 ARG A N 1
ATOM 905 C CA . ARG A 1 109 ? 14.395 0.462 -25.045 1.00 92.06 109 ARG A CA 1
ATOM 906 C C . ARG A 1 109 ? 15.354 0.635 -23.863 1.00 92.06 109 ARG A C 1
ATOM 908 O O . ARG A 1 109 ? 16.534 0.926 -24.045 1.00 92.06 109 ARG A O 1
ATOM 915 N N . VAL A 1 110 ? 14.838 0.455 -22.650 1.00 89.31 110 VAL A N 1
ATOM 916 C CA . VAL A 1 110 ? 15.616 0.513 -21.404 1.00 89.31 110 VAL A CA 1
ATOM 917 C C . VAL A 1 110 ? 15.900 -0.898 -20.874 1.00 89.31 110 VAL A C 1
ATOM 919 O O . VAL A 1 110 ? 15.170 -1.831 -21.215 1.00 89.31 110 VAL A O 1
ATOM 922 N N . PRO A 1 111 ? 16.939 -1.096 -20.041 1.00 89.88 111 PRO A N 1
ATOM 923 C CA . PRO A 1 111 ? 17.263 -2.414 -19.504 1.00 89.88 111 PRO A CA 1
ATOM 924 C C . PRO A 1 111 ? 16.102 -3.045 -18.724 1.00 89.88 111 PRO A C 1
ATOM 926 O O . PRO A 1 111 ? 15.462 -2.397 -17.892 1.00 89.88 111 PRO A O 1
ATOM 929 N N . ALA A 1 112 ? 15.848 -4.331 -18.961 1.00 90.88 112 ALA A N 1
ATOM 930 C CA . ALA A 1 112 ? 14.896 -5.104 -18.173 1.00 90.88 112 ALA A CA 1
ATOM 931 C C . ALA A 1 112 ? 15.540 -5.529 -16.845 1.00 90.88 112 ALA A C 1
ATOM 933 O O . ALA A 1 112 ? 16.551 -6.236 -16.830 1.00 90.88 112 ALA A O 1
ATOM 934 N N . LEU A 1 113 ? 14.952 -5.099 -15.728 1.00 91.12 113 LEU A N 1
ATOM 935 C CA . LEU A 1 113 ? 15.373 -5.528 -14.394 1.00 91.12 113 LEU A CA 1
ATOM 936 C C . LEU A 1 113 ? 14.765 -6.891 -14.042 1.00 91.12 113 LEU A C 1
ATOM 938 O O . LEU A 1 113 ? 13.762 -7.316 -14.614 1.00 91.12 113 LEU A O 1
ATOM 942 N N . LYS A 1 114 ? 15.381 -7.609 -13.101 1.00 92.56 114 LYS A N 1
ATOM 943 C CA . LYS A 1 114 ? 14.862 -8.904 -12.643 1.00 92.56 114 LYS A CA 1
ATOM 944 C C . LYS A 1 114 ? 13.823 -8.692 -11.552 1.00 92.56 114 LYS A C 1
ATOM 946 O O . LYS A 1 114 ? 13.979 -7.811 -10.716 1.00 92.56 114 LYS A O 1
ATOM 951 N N . VAL A 1 115 ? 12.803 -9.543 -11.512 1.00 94.31 115 VAL A N 1
ATOM 952 C CA . VAL A 1 115 ? 11.843 -9.583 -10.401 1.00 94.31 115 VAL A CA 1
ATOM 953 C C . VAL A 1 115 ? 12.169 -10.768 -9.505 1.00 94.31 115 VAL A C 1
ATOM 955 O O . VAL A 1 115 ? 12.285 -11.905 -9.970 1.00 94.31 115 VAL A O 1
ATOM 958 N N . LYS A 1 116 ? 12.306 -10.500 -8.209 1.00 93.44 116 LYS A N 1
ATOM 959 C CA . LYS A 1 116 ? 12.437 -11.512 -7.160 1.00 93.44 116 LYS A CA 1
ATOM 960 C C . LYS A 1 116 ? 11.185 -11.529 -6.298 1.00 93.44 116 LYS A C 1
ATOM 962 O O . LYS A 1 116 ? 10.414 -10.577 -6.273 1.00 93.44 116 LYS A O 1
ATOM 967 N N . GLU A 1 117 ? 10.978 -12.635 -5.602 1.00 93.00 117 GLU A N 1
ATOM 968 C CA . GLU A 1 117 ? 9.847 -12.820 -4.701 1.00 93.00 117 GLU A CA 1
ATOM 969 C C . GLU A 1 117 ? 10.326 -13.529 -3.439 1.00 93.00 117 GLU A C 1
ATOM 971 O O . GLU A 1 117 ? 11.157 -14.437 -3.497 1.00 93.00 117 GLU A O 1
ATOM 976 N N . ASN A 1 118 ? 9.829 -13.074 -2.294 1.00 88.12 118 ASN A N 1
ATOM 977 C CA . ASN A 1 118 ? 10.051 -13.698 -0.997 1.00 88.12 118 ASN A CA 1
ATOM 978 C C . ASN A 1 118 ? 8.712 -13.834 -0.253 1.00 88.12 118 ASN A C 1
ATOM 980 O O . ASN A 1 118 ? 7.650 -13.531 -0.793 1.00 88.12 118 ASN A O 1
ATOM 984 N N . SER A 1 119 ? 8.750 -14.270 1.008 1.00 81.75 119 SER A N 1
ATOM 985 C CA . SER A 1 119 ? 7.549 -14.442 1.840 1.00 81.75 119 SER A CA 1
ATOM 986 C C . SER A 1 119 ? 6.726 -13.164 2.054 1.00 81.75 119 SER A C 1
ATOM 988 O O . SER A 1 119 ? 5.578 -13.253 2.481 1.00 81.75 119 SER A O 1
ATOM 990 N N . SER A 1 120 ? 7.308 -11.989 1.805 1.00 73.81 120 SER A N 1
ATOM 991 C CA . SER A 1 120 ? 6.679 -10.680 1.998 1.00 73.81 120 SER A CA 1
ATOM 992 C C . SER A 1 120 ? 6.129 -10.077 0.699 1.00 73.81 120 SER A C 1
ATOM 994 O O . SER A 1 120 ? 5.388 -9.103 0.769 1.00 73.81 120 SER A O 1
ATOM 996 N N . GLY A 1 121 ? 6.455 -10.645 -0.468 1.00 82.81 121 GLY A N 1
ATOM 997 C CA . GLY A 1 121 ? 5.966 -10.195 -1.775 1.00 82.81 121 GLY A CA 1
ATOM 998 C C . GLY A 1 121 ? 7.050 -10.128 -2.851 1.00 82.81 121 GLY A C 1
ATOM 999 O O . GLY A 1 121 ? 8.212 -10.484 -2.620 1.00 82.81 121 GLY A O 1
ATOM 1000 N N . ALA A 1 122 ? 6.659 -9.671 -4.044 1.00 92.44 122 ALA A N 1
ATOM 1001 C CA . ALA A 1 122 ? 7.579 -9.460 -5.153 1.00 92.44 122 ALA A CA 1
ATOM 1002 C C . ALA A 1 122 ? 8.203 -8.060 -5.127 1.00 92.44 122 ALA A C 1
ATOM 1004 O O . ALA A 1 122 ? 7.558 -7.077 -4.763 1.00 92.44 122 ALA A O 1
ATOM 1005 N N . TYR A 1 123 ? 9.462 -7.981 -5.547 1.00 90.38 123 TYR A N 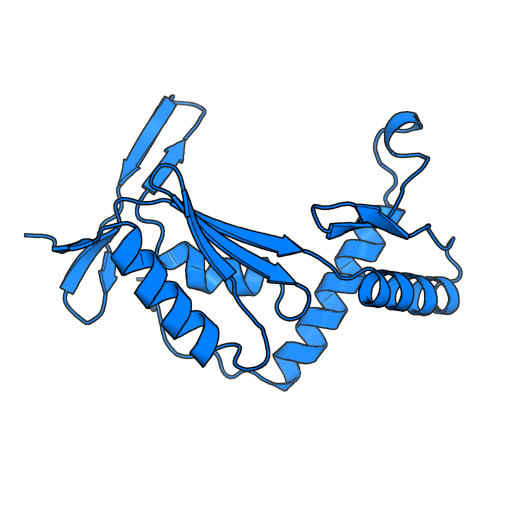1
ATOM 1006 C CA . TYR A 1 123 ? 10.228 -6.745 -5.647 1.00 90.38 123 TYR A CA 1
ATOM 1007 C C . TYR A 1 123 ? 11.154 -6.784 -6.863 1.00 90.38 123 TYR A C 1
ATOM 1009 O O . TYR A 1 123 ? 11.549 -7.850 -7.345 1.00 90.38 123 TYR A O 1
ATOM 1017 N N . ILE A 1 124 ? 11.498 -5.604 -7.372 1.00 90.75 124 ILE A N 1
ATOM 1018 C CA . ILE A 1 124 ? 12.443 -5.466 -8.476 1.00 90.75 124 ILE A CA 1
ATOM 1019 C C . ILE A 1 124 ? 13.852 -5.554 -7.888 1.00 90.75 124 ILE A C 1
ATOM 1021 O O . ILE A 1 124 ? 14.219 -4.791 -7.000 1.00 90.75 124 ILE A O 1
ATOM 1025 N N . GLU A 1 125 ? 14.642 -6.518 -8.351 1.00 88.88 125 GLU A N 1
ATOM 1026 C CA . GLU A 1 125 ? 16.046 -6.616 -7.983 1.00 88.88 125 GLU A CA 1
ATOM 1027 C C . GLU A 1 125 ? 16.846 -5.562 -8.742 1.00 88.88 125 GLU A C 1
ATOM 1029 O O . GLU A 1 125 ? 16.973 -5.600 -9.969 1.00 88.88 125 GLU A O 1
ATOM 1034 N N . ASN A 1 126 ? 17.440 -4.662 -7.971 1.00 82.19 126 ASN A N 1
ATOM 1035 C CA . ASN A 1 126 ? 18.307 -3.617 -8.463 1.00 82.19 126 ASN A CA 1
ATOM 1036 C C . ASN A 1 126 ? 19.762 -3.895 -8.045 1.00 82.19 126 ASN A C 1
ATOM 1038 O O . ASN A 1 126 ? 20.138 -3.649 -6.895 1.00 82.19 126 ASN A O 1
ATOM 1042 N N . PRO A 1 127 ? 20.608 -4.405 -8.959 1.00 74.06 127 PRO A N 1
ATOM 1043 C CA . PRO A 1 127 ? 21.993 -4.757 -8.645 1.00 74.06 127 PRO A CA 1
ATOM 1044 C C . PRO A 1 127 ? 22.870 -3.531 -8.343 1.00 74.06 127 PRO A C 1
ATOM 1046 O O . PRO A 1 127 ? 23.956 -3.672 -7.782 1.00 74.06 127 PRO A O 1
ATOM 1049 N N . ASN A 1 128 ? 22.408 -2.330 -8.701 1.00 71.06 128 ASN A N 1
ATOM 1050 C CA . ASN A 1 128 ? 23.144 -1.081 -8.545 1.00 71.06 128 ASN A CA 1
ATOM 1051 C C . ASN A 1 128 ? 22.763 -0.307 -7.277 1.00 71.06 128 ASN A C 1
ATOM 1053 O O . ASN A 1 128 ? 23.499 0.613 -6.912 1.00 71.06 128 ASN A O 1
ATOM 1057 N N . LEU A 1 129 ? 21.677 -0.688 -6.585 1.00 68.25 129 LEU A N 1
ATOM 1058 C CA . LEU A 1 129 ? 21.162 0.018 -5.403 1.00 68.25 129 LEU A CA 1
ATOM 1059 C C . LEU A 1 129 ? 22.254 0.226 -4.338 1.00 68.25 129 LEU A C 1
ATOM 1061 O O . LEU A 1 129 ? 22.410 1.316 -3.800 1.00 68.25 129 LEU A O 1
ATOM 1065 N N . LEU A 1 130 ? 23.072 -0.804 -4.095 1.00 60.25 130 LEU A N 1
ATOM 1066 C CA . LEU A 1 130 ? 24.164 -0.773 -3.114 1.00 60.25 130 LEU A CA 1
ATOM 1067 C C . LEU A 1 130 ? 25.469 -0.162 -3.651 1.00 60.25 130 LEU A C 1
ATOM 1069 O O . LEU A 1 130 ? 26.353 0.168 -2.868 1.00 60.25 130 LEU A O 1
ATOM 1073 N N . ARG A 1 131 ? 25.619 -0.042 -4.976 1.00 57.91 131 ARG A N 1
ATOM 1074 C CA . ARG A 1 131 ? 26.883 0.345 -5.625 1.00 57.91 131 ARG A CA 1
ATOM 1075 C C . ARG A 1 131 ? 26.944 1.826 -5.987 1.00 57.91 131 ARG A C 1
ATOM 1077 O O . ARG A 1 131 ? 28.007 2.425 -5.877 1.00 57.91 131 ARG A O 1
ATOM 1084 N N . TYR A 1 132 ? 25.822 2.401 -6.414 1.00 57.41 132 TYR A N 1
ATOM 1085 C CA . TYR A 1 132 ? 25.734 3.800 -6.853 1.00 57.41 132 TYR A CA 1
ATOM 1086 C C . TYR A 1 132 ? 24.693 4.611 -6.071 1.00 57.41 132 TYR A C 1
ATOM 1088 O O . TYR A 1 132 ? 24.460 5.778 -6.374 1.00 57.41 132 TYR A O 1
ATOM 1096 N N . GLY A 1 133 ? 24.073 4.011 -5.051 1.00 51.78 133 GLY A N 1
ATOM 1097 C CA . GLY A 1 133 ? 23.192 4.685 -4.098 1.00 51.78 133 GLY A CA 1
ATOM 1098 C C . GLY A 1 133 ? 21.798 5.023 -4.620 1.00 51.78 133 GLY A C 1
ATOM 1099 O O . GLY A 1 133 ? 20.897 5.100 -3.804 1.00 51.78 133 GLY A O 1
ATOM 1100 N N . ASN A 1 134 ? 21.588 5.179 -5.932 1.00 55.22 134 ASN A N 1
ATOM 1101 C CA . ASN A 1 134 ? 20.278 5.439 -6.538 1.00 55.22 134 ASN A CA 1
ATOM 1102 C C . ASN A 1 134 ? 20.272 4.989 -8.013 1.00 55.22 134 ASN A C 1
ATOM 1104 O O . ASN A 1 134 ? 20.778 5.709 -8.874 1.00 55.22 134 ASN A O 1
ATOM 1108 N N . ASP A 1 135 ? 19.698 3.825 -8.332 1.00 70.19 135 ASP A N 1
ATOM 1109 C CA . ASP A 1 135 ? 19.355 3.514 -9.729 1.00 70.19 135 ASP A CA 1
ATOM 1110 C C . ASP A 1 135 ? 17.932 4.015 -9.992 1.00 70.19 135 ASP A C 1
ATOM 1112 O O . ASP A 1 135 ? 16.951 3.499 -9.450 1.00 70.19 135 ASP A O 1
ATOM 1116 N N . TRP A 1 136 ? 17.830 5.063 -10.804 1.00 84.06 136 TRP A N 1
ATOM 1117 C CA . TRP A 1 136 ? 16.568 5.685 -11.196 1.00 84.06 136 TRP A CA 1
ATOM 1118 C C . TRP A 1 136 ? 15.616 4.695 -11.878 1.00 84.06 136 TRP A C 1
ATOM 1120 O O . TRP A 1 136 ? 14.403 4.901 -11.857 1.00 84.06 136 TRP A O 1
ATOM 1130 N N . LEU A 1 137 ? 16.148 3.623 -12.475 1.00 87.44 137 LEU A N 1
ATOM 1131 C CA . LEU A 1 137 ? 15.381 2.704 -13.300 1.00 87.44 137 LEU A CA 1
ATOM 1132 C C . LEU A 1 137 ? 14.384 1.871 -12.483 1.00 87.44 137 LEU A C 1
ATOM 1134 O O . LEU A 1 137 ? 13.254 1.670 -12.924 1.00 87.44 137 LEU A O 1
ATOM 1138 N N . GLU A 1 138 ? 14.754 1.439 -11.273 1.00 87.94 138 GLU A N 1
ATOM 1139 C CA . GLU A 1 138 ? 13.829 0.747 -10.364 1.00 87.94 138 GLU A CA 1
ATOM 1140 C C . GLU A 1 138 ? 12.654 1.656 -9.987 1.00 87.94 138 GLU A C 1
ATOM 1142 O O . GLU A 1 138 ? 11.491 1.285 -10.162 1.00 87.94 138 GLU A O 1
ATOM 1147 N N . HIS A 1 139 ? 12.953 2.874 -9.523 1.00 88.00 139 HIS A N 1
ATOM 1148 C CA . HIS A 1 139 ? 11.935 3.856 -9.154 1.00 88.00 139 HIS A CA 1
ATOM 1149 C C . HIS A 1 139 ? 11.026 4.204 -10.331 1.00 88.00 139 HIS A C 1
ATOM 1151 O O . HIS A 1 139 ? 9.811 4.309 -10.159 1.00 88.00 139 HIS A O 1
ATOM 1157 N N . TRP A 1 140 ? 11.595 4.324 -11.529 1.00 91.50 140 TRP A N 1
ATOM 1158 C CA . TRP A 1 140 ? 10.840 4.568 -12.747 1.00 91.50 140 TRP A CA 1
ATOM 1159 C C . TRP A 1 140 ? 9.887 3.411 -13.078 1.00 91.50 140 TRP A C 1
ATOM 1161 O O . TRP A 1 140 ? 8.714 3.661 -13.347 1.00 91.50 140 TRP A O 1
ATOM 1171 N N . TYR A 1 141 ? 10.318 2.147 -12.977 1.00 92.38 141 TYR A N 1
ATOM 1172 C CA . TYR A 1 141 ? 9.413 1.004 -13.163 1.00 92.38 141 TYR A CA 1
ATOM 1173 C C . TYR A 1 141 ? 8.296 0.956 -12.114 1.00 92.38 141 TYR A C 1
ATOM 1175 O O . TYR A 1 141 ? 7.150 0.676 -12.464 1.00 92.38 141 TYR A O 1
ATOM 1183 N N . ILE A 1 142 ? 8.584 1.270 -10.846 1.00 90.75 142 ILE A N 1
ATOM 1184 C CA . ILE A 1 142 ? 7.552 1.366 -9.800 1.00 90.75 142 ILE A CA 1
ATOM 1185 C C . ILE A 1 142 ? 6.582 2.520 -10.082 1.00 90.75 142 ILE A C 1
ATOM 1187 O O . ILE A 1 142 ? 5.375 2.384 -9.871 1.00 90.75 142 ILE A O 1
ATOM 1191 N N . GLN A 1 143 ? 7.074 3.643 -10.604 1.00 91.38 143 GLN A N 1
ATOM 1192 C CA . GLN A 1 143 ? 6.219 4.734 -11.052 1.00 91.38 143 GLN A CA 1
ATOM 1193 C C . GLN A 1 143 ? 5.296 4.275 -12.190 1.00 91.38 143 GLN A C 1
ATOM 1195 O O . GLN A 1 143 ? 4.092 4.503 -12.107 1.00 91.38 143 GLN A O 1
ATOM 1200 N N . LYS A 1 144 ? 5.816 3.555 -13.192 1.00 93.56 144 LYS A N 1
ATOM 1201 C CA . LYS A 1 144 ? 4.997 2.983 -14.275 1.00 93.56 144 LYS A CA 1
ATOM 1202 C C . LYS A 1 144 ? 3.972 1.978 -13.771 1.00 93.56 144 LYS A C 1
ATOM 1204 O O . LYS A 1 144 ? 2.819 2.045 -14.178 1.00 93.56 144 LYS A O 1
ATOM 1209 N N . ALA A 1 145 ? 4.341 1.130 -12.816 1.00 91.56 145 ALA A N 1
ATOM 1210 C CA . ALA A 1 145 ? 3.403 0.230 -12.154 1.00 91.56 145 ALA A CA 1
ATOM 1211 C C . ALA A 1 145 ? 2.245 0.992 -11.478 1.00 91.56 145 ALA A C 1
ATOM 1213 O O . ALA A 1 145 ? 1.088 0.578 -11.580 1.00 91.56 145 ALA A O 1
ATOM 1214 N N . ASN A 1 146 ? 2.532 2.116 -10.812 1.00 90.06 146 ASN A N 1
ATOM 1215 C CA . ASN A 1 146 ? 1.502 2.975 -10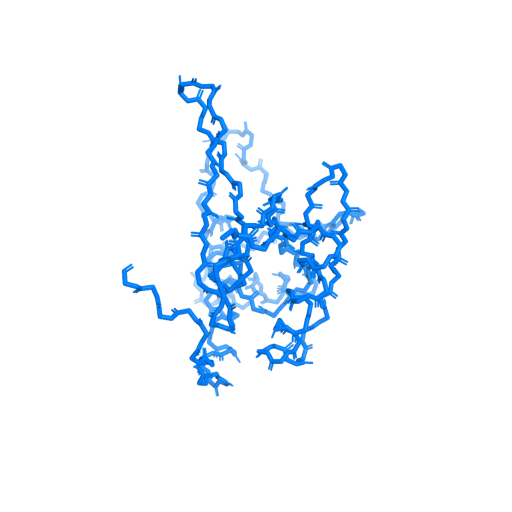.226 1.00 90.06 146 ASN A CA 1
ATOM 1216 C C . ASN A 1 146 ? 0.625 3.638 -11.293 1.00 90.06 146 ASN A C 1
ATOM 1218 O O . ASN A 1 146 ? -0.590 3.606 -11.144 1.00 90.06 146 ASN A O 1
ATOM 1222 N N . GLU A 1 147 ? 1.214 4.186 -12.357 1.00 89.69 147 GLU A N 1
ATOM 1223 C CA . GLU A 1 147 ? 0.483 4.809 -13.472 1.00 89.69 147 GLU A CA 1
ATOM 1224 C C . GLU A 1 147 ? -0.479 3.812 -14.135 1.00 89.69 147 GLU A C 1
ATOM 1226 O O . GLU A 1 147 ? -1.671 4.092 -14.211 1.00 89.69 147 GLU A O 1
ATOM 1231 N N . THR A 1 148 ? -0.015 2.605 -14.487 1.00 89.19 148 THR A N 1
ATOM 1232 C CA . THR A 1 148 ? -0.876 1.547 -15.053 1.00 89.19 148 THR A CA 1
ATOM 1233 C C . THR A 1 148 ? -2.020 1.179 -14.107 1.00 89.19 148 THR A C 1
ATOM 1235 O O . THR A 1 148 ? -3.157 1.005 -14.532 1.00 89.19 148 THR A O 1
ATOM 1238 N N . SER A 1 149 ? -1.744 1.107 -12.802 1.00 86.19 149 SER A N 1
ATOM 1239 C CA . SER A 1 149 ? -2.777 0.817 -11.800 1.00 86.19 149 SER A CA 1
ATOM 1240 C C . SER A 1 149 ? -3.789 1.957 -11.650 1.00 86.19 149 SER A C 1
ATOM 1242 O O . SER A 1 149 ? -4.955 1.705 -11.366 1.00 86.19 149 SER A O 1
ATOM 1244 N N . MET A 1 150 ? -3.350 3.212 -11.805 1.00 81.06 150 MET A N 1
ATOM 1245 C CA . MET A 1 150 ? -4.243 4.371 -11.793 1.00 81.06 150 MET A CA 1
ATOM 1246 C C . MET A 1 150 ? -5.113 4.408 -13.040 1.00 81.06 150 MET A C 1
ATOM 1248 O O . MET A 1 150 ? -6.299 4.658 -12.898 1.00 81.06 150 MET A O 1
ATOM 1252 N N . GLU A 1 151 ? -4.564 4.148 -14.227 1.00 75.62 151 GLU A N 1
ATOM 1253 C CA . GLU A 1 151 ? -5.330 4.087 -15.480 1.00 75.62 151 GLU A CA 1
ATOM 1254 C C . GLU A 1 151 ? -6.419 3.008 -15.397 1.00 75.62 151 GLU A C 1
ATOM 1256 O O . GLU A 1 151 ? -7.595 3.292 -15.621 1.00 75.62 151 GLU A O 1
ATOM 1261 N N . GLU A 1 152 ? -6.064 1.803 -14.934 1.00 76.25 152 GLU A N 1
ATOM 1262 C CA . GLU A 1 152 ? -7.020 0.704 -14.756 1.00 76.25 152 GLU A CA 1
ATOM 1263 C C . GLU A 1 152 ? -8.153 1.013 -13.762 1.00 76.25 152 GLU A C 1
ATOM 1265 O O . GLU A 1 152 ? -9.213 0.386 -13.851 1.00 76.25 152 GLU A O 1
ATOM 1270 N N . GLU A 1 153 ? -7.943 1.934 -12.821 1.00 68.44 153 GLU A N 1
ATOM 1271 C CA . GLU A 1 153 ? -8.911 2.298 -11.778 1.00 68.44 153 GLU A CA 1
ATOM 1272 C C . GLU A 1 153 ? -9.642 3.624 -12.076 1.00 68.44 153 GLU A C 1
ATOM 1274 O O . GLU A 1 153 ? -10.797 3.793 -11.694 1.00 68.44 153 GLU A O 1
ATOM 1279 N N . SER A 1 154 ? -9.005 4.555 -12.793 1.00 58.53 154 SER A N 1
ATOM 1280 C CA . SER A 1 154 ? -9.565 5.840 -13.245 1.00 58.53 154 SER A CA 1
ATOM 1281 C C . SER A 1 154 ? -10.649 5.639 -14.293 1.00 58.53 154 SER A C 1
ATOM 1283 O O . SER A 1 154 ? -11.645 6.355 -14.276 1.00 58.53 154 SER A O 1
ATOM 1285 N N . ASP A 1 155 ? -10.516 4.620 -15.141 1.00 52.16 155 ASP A N 1
ATOM 1286 C CA . ASP A 1 155 ? -11.595 4.184 -16.032 1.00 52.16 155 ASP A CA 1
ATOM 1287 C C . ASP A 1 155 ? -12.826 3.661 -15.256 1.00 52.16 155 ASP A C 1
ATOM 1289 O O . ASP A 1 155 ? -13.835 3.294 -15.861 1.00 52.16 155 ASP A O 1
ATOM 1293 N N . ARG A 1 156 ? -12.753 3.555 -13.915 1.00 52.44 156 ARG A N 1
ATOM 1294 C CA . ARG A 1 156 ? -13.697 2.774 -13.104 1.00 52.44 156 ARG A CA 1
ATOM 1295 C C . ARG A 1 156 ? -14.218 3.412 -11.809 1.00 52.44 156 ARG A C 1
ATOM 1297 O O . ARG A 1 156 ? -15.052 2.766 -11.175 1.00 52.44 156 ARG A O 1
ATOM 1304 N N . ALA A 1 157 ? -13.830 4.629 -11.418 1.00 41.84 157 ALA A N 1
ATOM 1305 C CA . ALA A 1 157 ? -14.240 5.184 -10.119 1.00 41.84 157 ALA A CA 1
ATOM 1306 C C . ALA A 1 157 ? -14.750 6.642 -10.158 1.00 41.84 157 ALA A C 1
ATOM 1308 O O . ALA A 1 157 ? -13.964 7.585 -10.218 1.00 41.84 157 ALA A O 1
ATOM 1309 N N . GLU A 1 158 ? -16.065 6.829 -9.973 1.00 44.34 158 GLU A N 1
ATOM 1310 C CA . GLU A 1 158 ? -16.596 7.999 -9.260 1.00 44.34 158 GLU A CA 1
ATOM 1311 C C . GLU A 1 158 ? -16.266 7.809 -7.771 1.00 44.34 158 GLU A C 1
ATOM 1313 O O . GLU A 1 158 ? -16.696 6.839 -7.142 1.00 44.34 158 GLU A O 1
ATOM 1318 N N . LEU A 1 159 ? -15.434 8.688 -7.207 1.00 45.78 159 LEU A N 1
ATOM 1319 C CA . LEU A 1 159 ? -15.069 8.619 -5.792 1.00 45.78 159 LEU A CA 1
ATOM 1320 C C . LEU A 1 159 ? -16.333 8.799 -4.935 1.00 45.78 159 LEU A C 1
ATOM 1322 O O . LEU A 1 159 ? -17.013 9.816 -5.086 1.00 45.78 159 LEU A O 1
ATOM 1326 N N . PRO A 1 160 ? -16.654 7.873 -4.012 1.00 46.28 160 PRO A N 1
ATOM 1327 C CA . PRO A 1 160 ? -17.745 8.100 -3.082 1.00 46.28 160 PRO A CA 1
ATOM 1328 C C . PRO A 1 160 ? -17.413 9.316 -2.217 1.00 46.28 160 PRO A C 1
ATOM 1330 O O . PRO A 1 160 ? -16.288 9.460 -1.734 1.00 46.28 160 PRO A O 1
ATOM 1333 N N . GLU A 1 161 ? -18.410 10.177 -2.031 1.00 45.81 161 GLU A N 1
ATOM 1334 C CA . GLU A 1 161 ? -18.363 11.399 -1.232 1.00 45.81 161 GLU A CA 1
ATOM 1335 C C . GLU A 1 161 ? -18.210 11.060 0.259 1.00 45.81 161 GLU A C 1
ATOM 1337 O O . GLU A 1 161 ? -19.128 11.173 1.066 1.00 45.81 161 GLU A O 1
ATOM 1342 N N . VAL A 1 162 ? -17.046 10.552 0.642 1.00 51.06 162 VAL A N 1
ATOM 1343 C CA . VAL A 1 162 ? -16.709 10.268 2.029 1.00 51.06 162 VAL A CA 1
ATOM 1344 C C . VAL A 1 162 ? -15.460 11.070 2.333 1.00 51.06 162 VAL A C 1
ATOM 1346 O O . VAL A 1 162 ? -14.405 10.842 1.749 1.00 51.06 162 VAL A O 1
ATOM 1349 N N . VAL A 1 163 ? -15.634 12.000 3.273 1.00 43.00 163 VAL A N 1
ATOM 1350 C CA . VAL A 1 163 ? -14.668 12.990 3.765 1.00 43.00 163 VAL A CA 1
ATOM 1351 C C . VAL A 1 163 ? -14.605 14.271 2.920 1.00 43.00 163 VAL A C 1
ATOM 1353 O O . VAL A 1 163 ? -13.629 14.560 2.234 1.00 43.00 163 VAL A O 1
ATOM 1356 N N . ARG A 1 164 ? -15.655 15.098 3.032 1.00 32.81 164 ARG A N 1
ATOM 1357 C CA . ARG A 1 164 ? -15.493 16.555 2.923 1.00 32.81 164 ARG A CA 1
ATOM 1358 C C . ARG A 1 164 ? -14.818 17.026 4.221 1.00 32.81 164 ARG A C 1
ATOM 1360 O O . ARG A 1 164 ? -15.493 17.156 5.239 1.00 32.81 164 ARG A O 1
ATOM 1367 N N . GLU A 1 165 ? -13.497 17.190 4.215 1.00 36.38 165 GLU A N 1
ATOM 1368 C CA . GLU A 1 165 ? -12.803 17.997 5.232 1.00 36.38 165 GLU A CA 1
ATOM 1369 C C . GLU A 1 165 ? -13.028 19.483 4.886 1.00 36.38 165 GLU A C 1
ATOM 1371 O O . GLU A 1 165 ? -12.804 19.889 3.743 1.00 36.38 165 GLU A O 1
ATOM 1376 N N . TYR A 1 166 ? -13.520 20.257 5.860 1.00 33.97 166 TYR A N 1
ATOM 1377 C CA . TYR A 1 166 ? -13.339 21.711 5.935 1.00 33.97 166 TYR A CA 1
ATOM 1378 C C . TYR A 1 166 ? -12.100 21.995 6.783 1.00 33.97 166 TYR A C 1
ATOM 1380 O O . TYR A 1 166 ? -11.912 21.256 7.780 1.00 33.97 166 TYR A O 1
#

Secondary structure (DSSP, 8-state):
-PEEEPHHHHHHHHHHHHHHH-TTS--EEEEETTEEEEEEESSS-HHHHHHHHGGG--EEEETTTTEEEE-EEEETTEEEEE-S-EEEEEEB-HHHHHHHHHHHHHHHTPPPPEEEEETTEEEEE-TTHHHHS--HHHHHHHHHHHHHHHHHHHTT----------

Foldseek 3Di:
DAAEDFQVRLLVVLCVQCCVFFVPWDWDWDDDPRAIETETEAAADPVVSCVRSVVLAQWDADDVVRDIGGDFDQDPNGTYTYSYHYHYDYAYAQVLLQVLLVVCCVVVVNDRFHWDADPVHIATDDPCCVPPVDDVVRVVSVVSSNVVSCVVCVVPDPDPPDDPDD